Protein AF-A0A529ZCK8-F1 (afdb_monomer_lite)

Sequence (91 aa):
DLMGYWSFFENFIQIAVMLLAWALVLLAFFILAIQLFVTLIEFKLTTLAGFVLIPFGLFGKSAFMAERVLGNVISSGIKVLVLGVIIGIGS

Radius of gyration: 24.21 Å; chains: 1; bounding box: 49×16×71 Å

Foldseek 3Di:
DCDDPVSCVVCVVVVVVVVVVVVVVVVVVVVLVVVLVVLVVQLVVLVVVLVVCVVLCVDVVRVVVNVVSVVSNVVSVVVSVVSVVVVVVVD

Secondary structure (DSSP, 8-state):
---STTHHHHTHHHHHHHHHHHHHHHHHHHHHHHHHHHHHHHHHHHHHHHHHHHHHHSSTTTHHHHHHHHHHHHHHHHHHHHHHHHHHHT-

Structure (mmCIF, N/CA/C/O backbone):
data_AF-A0A529ZCK8-F1
#
_entry.id   AF-A0A529ZCK8-F1
#
loop_
_atom_site.group_PDB
_atom_site.id
_atom_site.type_symbol
_atom_site.label_atom_id
_atom_site.label_alt_id
_atom_site.label_comp_id
_atom_site.label_asym_id
_atom_site.label_entity_id
_atom_site.label_seq_id
_atom_site.pdbx_PDB_ins_code
_atom_site.Cartn_x
_atom_site.Cartn_y
_atom_site.Cartn_z
_atom_site.occupancy
_atom_site.B_iso_or_equiv
_atom_site.auth_seq_id
_atom_site.auth_comp_id
_atom_site.auth_asym_id
_atom_site.auth_atom_id
_atom_site.pdbx_PDB_model_num
ATOM 1 N N . ASP A 1 1 ? 18.481 9.482 -33.089 1.00 49.31 1 ASP A N 1
ATOM 2 C CA . ASP A 1 1 ? 19.668 8.600 -33.093 1.00 49.31 1 ASP A CA 1
ATOM 3 C C . ASP A 1 1 ? 19.451 7.154 -32.640 1.00 49.31 1 ASP A C 1
ATOM 5 O O . ASP A 1 1 ? 20.428 6.480 -32.361 1.00 49.31 1 ASP A O 1
ATOM 9 N N . LEU A 1 2 ? 18.217 6.623 -32.624 1.00 52.22 2 LEU A N 1
ATOM 10 C CA . LEU A 1 2 ? 17.954 5.194 -32.339 1.00 52.22 2 LEU A CA 1
ATOM 11 C C . LEU A 1 2 ? 17.386 4.421 -33.546 1.00 52.22 2 LEU A C 1
ATOM 13 O O . LEU A 1 2 ? 17.015 3.257 -33.424 1.00 52.22 2 LEU A O 1
ATOM 17 N N . MET A 1 3 ? 17.270 5.063 -34.714 1.00 61.50 3 MET A N 1
ATOM 18 C CA . MET A 1 3 ? 16.669 4.457 -35.903 1.00 61.50 3 MET A CA 1
ATOM 19 C C . MET A 1 3 ? 17.639 4.508 -37.079 1.00 61.50 3 MET A C 1
ATOM 21 O O . MET A 1 3 ? 17.853 5.545 -37.697 1.00 61.50 3 MET A O 1
ATOM 25 N N . GLY A 1 4 ? 18.221 3.345 -37.356 1.00 57.62 4 GLY A N 1
ATOM 26 C CA . GLY A 1 4 ? 19.075 3.036 -38.494 1.00 57.62 4 GLY A CA 1
ATOM 27 C C . GLY A 1 4 ? 19.463 1.560 -38.419 1.00 57.62 4 GLY A C 1
ATOM 28 O O . GLY A 1 4 ? 19.691 1.052 -37.322 1.00 57.62 4 GLY A O 1
ATOM 29 N N . TYR A 1 5 ? 19.540 0.866 -39.561 1.00 55.31 5 TYR A N 1
ATOM 30 C CA . TYR A 1 5 ? 19.837 -0.578 -39.626 1.00 55.31 5 TYR A CA 1
ATOM 31 C C . TYR A 1 5 ? 21.105 -0.978 -38.852 1.00 55.31 5 TYR A C 1
ATOM 33 O O . TYR A 1 5 ? 21.188 -2.099 -38.360 1.00 55.31 5 TYR A O 1
ATOM 41 N N . TRP A 1 6 ? 22.061 -0.053 -38.699 1.00 58.50 6 TRP A N 1
ATOM 42 C CA . TRP A 1 6 ? 23.298 -0.282 -37.952 1.00 58.50 6 TRP A CA 1
ATOM 43 C C . TRP A 1 6 ? 23.241 0.111 -36.470 1.00 58.50 6 TRP A C 1
ATOM 45 O O . TRP A 1 6 ? 23.749 -0.609 -35.616 1.00 58.50 6 TRP A O 1
ATOM 55 N N . SER A 1 7 ? 22.483 1.158 -36.141 1.00 61.03 7 SER A N 1
ATOM 56 C CA . SER A 1 7 ? 22.232 1.599 -34.761 1.00 61.03 7 SER A CA 1
ATOM 57 C C . SER A 1 7 ? 21.359 0.611 -33.961 1.00 61.03 7 SER A C 1
ATOM 59 O O . SER A 1 7 ? 21.451 0.556 -32.734 1.00 61.03 7 SER A O 1
ATOM 61 N N . PHE A 1 8 ? 20.556 -0.221 -34.644 1.00 58.12 8 PHE A N 1
ATOM 62 C CA . PHE A 1 8 ? 19.744 -1.278 -34.021 1.00 58.12 8 PHE A CA 1
ATOM 63 C C . PHE A 1 8 ? 20.594 -2.394 -33.388 1.00 58.12 8 PHE A C 1
ATOM 65 O O . PHE A 1 8 ? 20.242 -2.905 -32.327 1.00 58.12 8 PHE A O 1
ATOM 72 N N . PHE A 1 9 ? 21.725 -2.752 -34.007 1.00 63.22 9 PHE A N 1
ATOM 73 C CA . PHE A 1 9 ? 22.664 -3.728 -33.442 1.00 63.22 9 PHE A CA 1
ATOM 74 C C . PHE A 1 9 ? 23.538 -3.115 -32.343 1.00 63.22 9 PHE A C 1
ATOM 76 O O . PHE A 1 9 ? 23.846 -3.787 -31.363 1.00 63.22 9 PHE A O 1
ATOM 83 N N . GLU A 1 10 ? 23.879 -1.832 -32.459 1.00 68.69 10 GLU A N 1
ATOM 84 C CA . GLU A 1 10 ? 24.691 -1.110 -31.473 1.00 68.69 10 GLU A CA 1
ATOM 85 C C . GLU A 1 10 ? 23.934 -0.874 -30.151 1.00 68.69 10 GLU A C 1
ATOM 87 O O . GLU A 1 10 ? 24.497 -1.011 -29.067 1.00 68.69 10 GLU A O 1
ATOM 92 N N . ASN A 1 11 ? 22.622 -0.614 -30.230 1.00 68.62 11 ASN A N 1
ATOM 93 C CA . ASN A 1 11 ? 21.753 -0.338 -29.080 1.00 68.62 11 ASN A CA 1
ATOM 94 C C . ASN A 1 11 ? 20.809 -1.501 -28.728 1.00 68.62 11 ASN A C 1
ATOM 96 O O . ASN A 1 11 ? 19.817 -1.305 -28.020 1.00 68.62 11 ASN A O 1
ATOM 100 N N . PHE A 1 12 ? 21.106 -2.723 -29.186 1.00 70.56 12 PHE A N 1
ATOM 101 C CA . PHE A 1 12 ? 20.268 -3.905 -28.939 1.00 70.56 12 PHE A CA 1
ATOM 102 C C . PHE A 1 12 ? 19.980 -4.115 -27.440 1.00 70.56 12 PHE A C 1
ATOM 104 O O . PHE A 1 12 ? 18.842 -4.382 -27.047 1.00 70.56 12 PHE A O 1
ATOM 111 N N . ILE A 1 13 ? 20.990 -3.898 -26.586 1.00 76.00 13 ILE A N 1
ATOM 112 C CA . ILE A 1 13 ? 20.850 -3.933 -25.122 1.00 76.00 13 ILE A CA 1
ATOM 113 C C . ILE A 1 13 ? 19.844 -2.881 -24.621 1.00 76.00 13 ILE A C 1
ATOM 115 O O . ILE A 1 13 ? 19.041 -3.177 -23.742 1.00 76.00 13 ILE A O 1
ATOM 119 N N . GLN A 1 14 ? 19.843 -1.667 -25.177 1.00 77.12 14 GLN A N 1
ATOM 120 C CA . GLN A 1 14 ? 18.976 -0.576 -24.722 1.00 77.12 14 GLN A CA 1
ATOM 121 C C . GLN A 1 14 ? 17.509 -0.835 -25.073 1.00 77.12 14 GLN A C 1
ATOM 123 O O . GLN A 1 14 ? 16.628 -0.607 -24.244 1.00 77.12 14 GLN A O 1
ATOM 128 N N . ILE A 1 15 ? 17.241 -1.359 -26.271 1.00 79.50 15 ILE A N 1
ATOM 129 C CA . ILE A 1 15 ? 15.886 -1.740 -26.694 1.00 79.50 15 ILE A CA 1
ATOM 130 C C . ILE A 1 15 ? 15.360 -2.875 -25.803 1.00 79.50 15 ILE A C 1
ATOM 132 O O . ILE A 1 15 ? 14.222 -2.812 -25.333 1.00 79.50 15 ILE A O 1
ATOM 136 N N . ALA A 1 16 ? 16.202 -3.869 -25.501 1.00 81.25 16 ALA A N 1
ATOM 137 C CA . ALA A 1 16 ? 15.853 -4.956 -24.589 1.00 81.25 16 ALA A CA 1
ATOM 138 C C . ALA A 1 16 ? 15.563 -4.452 -23.162 1.00 81.25 16 ALA A C 1
ATOM 140 O O . ALA A 1 16 ? 14.561 -4.849 -22.570 1.00 81.25 16 ALA A O 1
ATOM 141 N N . VAL A 1 17 ? 16.382 -3.540 -22.624 1.00 85.06 17 VAL A N 1
ATOM 142 C CA . VAL A 1 17 ? 16.173 -2.934 -21.295 1.00 85.06 17 VAL A CA 1
ATOM 143 C C . VAL A 1 17 ? 14.904 -2.081 -21.255 1.00 85.06 17 VAL A C 1
ATOM 145 O O . VAL A 1 17 ? 14.174 -2.144 -20.270 1.00 85.06 17 VAL A O 1
ATOM 148 N N . MET A 1 18 ? 14.586 -1.330 -22.313 1.00 84.00 18 MET A N 1
ATOM 149 C CA . MET A 1 18 ? 13.345 -0.545 -22.386 1.00 84.00 18 MET A CA 1
ATOM 150 C C . MET A 1 18 ? 12.096 -1.438 -22.425 1.00 84.00 18 MET A C 1
ATOM 152 O O . MET A 1 18 ? 11.110 -1.137 -21.751 1.00 84.00 18 MET A O 1
ATOM 156 N N . LEU A 1 19 ? 12.145 -2.565 -23.146 1.00 84.31 19 LEU A N 1
ATOM 157 C CA . LEU A 1 19 ? 11.068 -3.564 -23.145 1.00 84.31 19 LEU A CA 1
ATOM 158 C C . LEU A 1 19 ? 10.903 -4.238 -21.775 1.00 84.31 19 LEU A C 1
ATOM 160 O O . LEU A 1 19 ? 9.778 -4.429 -21.312 1.00 84.31 19 LEU A O 1
ATOM 164 N N . LEU A 1 20 ? 12.011 -4.560 -21.102 1.00 84.69 20 LEU A N 1
ATOM 165 C CA . LEU A 1 20 ? 11.989 -5.125 -19.750 1.00 84.69 20 LEU A CA 1
ATOM 166 C C . LEU A 1 20 ? 11.461 -4.121 -18.715 1.00 84.69 20 LEU A C 1
ATOM 168 O O . LEU A 1 20 ? 10.644 -4.487 -17.873 1.00 84.69 20 LEU A O 1
ATOM 172 N N . ALA A 1 21 ? 11.879 -2.855 -18.803 1.00 86.75 21 ALA A N 1
ATOM 173 C CA . ALA A 1 21 ? 11.393 -1.776 -17.947 1.00 86.75 21 ALA A CA 1
ATOM 174 C C . ALA A 1 21 ? 9.880 -1.576 -18.106 1.00 86.75 21 ALA A C 1
ATOM 176 O O . ALA A 1 21 ? 9.169 -1.465 -17.109 1.00 86.75 21 ALA A O 1
ATOM 177 N N . TRP A 1 22 ? 9.373 -1.611 -19.342 1.00 89.56 22 TRP A N 1
ATOM 178 C CA . TRP A 1 22 ? 7.936 -1.553 -19.613 1.00 89.56 22 TRP A CA 1
ATOM 179 C C . TRP A 1 22 ? 7.174 -2.708 -18.946 1.00 89.56 22 TRP A C 1
ATOM 181 O O . TRP A 1 22 ? 6.196 -2.469 -18.236 1.00 89.56 22 TRP A O 1
ATOM 191 N N . ALA A 1 23 ? 7.645 -3.948 -19.109 1.00 89.06 23 ALA A N 1
ATOM 192 C CA . ALA A 1 23 ? 6.997 -5.119 -18.519 1.00 89.06 23 ALA A CA 1
ATOM 193 C C . ALA A 1 23 ? 7.016 -5.090 -16.978 1.00 89.06 23 ALA A C 1
ATOM 195 O O . ALA A 1 23 ? 6.018 -5.424 -16.336 1.00 89.06 23 ALA A O 1
ATOM 196 N N . LEU A 1 24 ? 8.131 -4.655 -16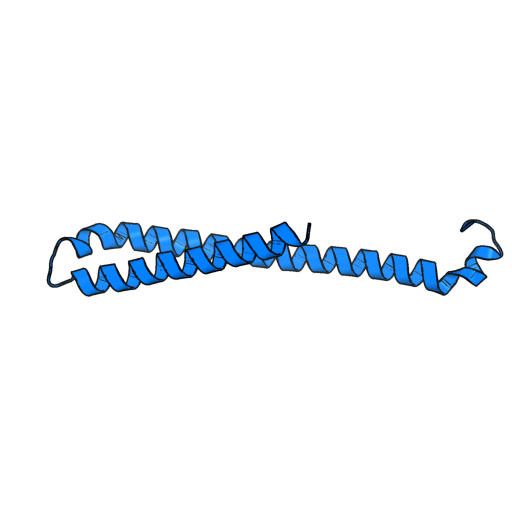.381 1.00 90.38 24 LEU A N 1
ATOM 197 C CA . LEU A 1 24 ? 8.292 -4.562 -14.928 1.00 90.38 24 LEU A CA 1
ATOM 198 C C . LEU A 1 24 ? 7.376 -3.498 -14.316 1.00 90.38 24 LEU A C 1
ATOM 200 O O . LEU A 1 24 ? 6.748 -3.757 -13.290 1.00 90.38 24 LEU A O 1
ATOM 204 N N . VAL A 1 25 ? 7.247 -2.331 -14.955 1.00 90.31 25 VAL A N 1
ATOM 205 C CA . VAL A 1 25 ? 6.323 -1.277 -14.507 1.00 90.31 25 VAL A CA 1
ATOM 206 C C . VAL A 1 25 ? 4.876 -1.773 -14.550 1.00 90.31 25 VAL A C 1
ATOM 208 O O . VAL A 1 25 ? 4.137 -1.583 -13.586 1.00 90.31 25 VAL A O 1
ATOM 211 N N . LEU A 1 26 ? 4.481 -2.477 -15.615 1.00 89.62 26 LEU A N 1
ATOM 212 C CA . LEU A 1 26 ? 3.135 -3.046 -15.750 1.00 89.62 26 LEU A CA 1
ATOM 213 C C . LEU A 1 26 ? 2.819 -4.042 -14.617 1.00 89.62 26 LEU A C 1
ATOM 215 O O . LEU A 1 26 ? 1.748 -3.981 -14.011 1.00 89.62 26 LEU A O 1
ATOM 219 N N . LEU A 1 27 ? 3.781 -4.905 -14.275 1.00 91.62 27 LEU A N 1
ATOM 220 C CA . LEU A 1 27 ? 3.681 -5.823 -13.136 1.00 91.62 27 LEU A CA 1
ATOM 221 C C . LEU A 1 27 ? 3.596 -5.092 -11.787 1.00 91.62 27 LEU A C 1
ATOM 223 O O . LEU A 1 27 ? 2.779 -5.464 -10.943 1.00 91.62 27 LEU A O 1
ATOM 227 N N . ALA A 1 28 ? 4.398 -4.044 -11.583 1.00 87.75 28 ALA A N 1
ATOM 228 C CA . ALA A 1 28 ? 4.394 -3.262 -10.347 1.00 87.75 28 ALA A CA 1
ATOM 229 C C . ALA A 1 28 ? 3.032 -2.589 -10.096 1.00 87.75 28 ALA A C 1
ATOM 231 O O . ALA A 1 28 ? 2.488 -2.684 -8.993 1.00 87.75 28 ALA A O 1
ATOM 232 N N . PHE A 1 29 ? 2.432 -1.988 -11.129 1.00 85.94 29 PHE A N 1
ATOM 233 C CA . PHE A 1 29 ? 1.092 -1.399 -11.034 1.00 85.94 29 PHE A CA 1
ATOM 234 C C . PHE A 1 29 ? 0.008 -2.441 -10.735 1.00 85.94 29 PHE A C 1
ATOM 236 O O . PHE A 1 29 ? -0.915 -2.164 -9.968 1.00 85.94 29 PHE A O 1
ATOM 243 N N . PHE A 1 30 ? 0.129 -3.650 -11.286 1.00 88.94 30 PHE A N 1
ATOM 244 C CA . PHE A 1 30 ? -0.827 -4.727 -11.033 1.00 88.94 30 PHE A CA 1
ATOM 245 C C . PHE A 1 30 ? -0.824 -5.177 -9.562 1.00 88.94 30 PHE A C 1
ATOM 247 O O . PHE A 1 30 ? -1.884 -5.323 -8.950 1.00 88.94 30 PHE A O 1
ATOM 254 N N . ILE A 1 31 ? 0.362 -5.334 -8.964 1.00 88.75 31 ILE A N 1
ATOM 255 C CA . ILE A 1 31 ? 0.512 -5.716 -7.550 1.00 88.75 31 ILE A CA 1
ATOM 256 C C . ILE A 1 31 ? -0.039 -4.617 -6.628 1.00 88.75 31 ILE A C 1
ATOM 258 O O . ILE A 1 31 ? -0.776 -4.916 -5.686 1.00 88.75 31 ILE A O 1
ATOM 262 N N . LEU A 1 32 ? 0.257 -3.346 -6.923 1.00 87.44 32 LEU A N 1
ATOM 263 C CA . LEU A 1 32 ? -0.266 -2.208 -6.158 1.00 87.44 32 LEU A CA 1
ATOM 264 C C . LEU A 1 32 ? -1.797 -2.124 -6.207 1.00 87.44 32 LEU A C 1
ATOM 266 O O . LEU A 1 32 ? -2.425 -1.860 -5.180 1.00 87.44 32 LEU A O 1
ATOM 270 N N . ALA A 1 33 ? -2.406 -2.392 -7.365 1.00 84.69 33 ALA A N 1
ATOM 271 C CA . ALA A 1 33 ? -3.860 -2.401 -7.506 1.00 84.69 33 ALA A CA 1
ATOM 272 C C . ALA A 1 33 ? -4.513 -3.467 -6.611 1.00 84.69 33 ALA A C 1
ATOM 274 O O . ALA A 1 33 ? -5.466 -3.166 -5.889 1.00 84.69 33 ALA A O 1
ATOM 275 N N . ILE A 1 34 ? -3.973 -4.691 -6.596 1.00 90.00 34 ILE A N 1
ATOM 276 C CA . ILE A 1 34 ? -4.469 -5.767 -5.722 1.00 90.00 34 ILE A CA 1
ATOM 277 C C . ILE A 1 34 ? -4.315 -5.379 -4.249 1.00 90.00 34 ILE A C 1
ATOM 279 O O . ILE A 1 34 ? -5.253 -5.538 -3.467 1.00 90.00 34 ILE A O 1
ATOM 283 N N . GLN A 1 35 ? -3.161 -4.828 -3.870 1.00 87.62 35 GLN A N 1
ATOM 284 C CA . GLN A 1 35 ? -2.908 -4.404 -2.496 1.00 87.62 35 GLN A CA 1
ATOM 285 C C . GLN A 1 35 ? -3.905 -3.334 -2.029 1.00 87.62 35 GLN A C 1
ATOM 287 O O . GLN A 1 35 ? -4.437 -3.442 -0.924 1.00 87.62 35 GLN A O 1
ATOM 292 N N . LEU A 1 36 ? -4.208 -2.339 -2.867 1.00 83.19 36 LEU A N 1
ATOM 293 C CA . LEU A 1 36 ? -5.220 -1.324 -2.560 1.00 83.19 36 LEU A CA 1
ATOM 294 C C . LEU A 1 36 ? -6.632 -1.914 -2.439 1.00 83.19 36 LEU A C 1
ATOM 296 O O . LEU A 1 36 ? -7.395 -1.506 -1.568 1.00 83.19 36 LEU A O 1
ATOM 300 N N . PHE A 1 37 ? -6.990 -2.902 -3.261 1.00 86.88 37 PHE A N 1
ATOM 301 C CA . PHE A 1 37 ? -8.285 -3.577 -3.129 1.00 86.88 37 PHE A CA 1
ATOM 302 C C . PHE A 1 37 ? -8.428 -4.302 -1.788 1.00 86.88 37 PHE A C 1
ATOM 304 O O . PHE A 1 37 ? -9.454 -4.164 -1.119 1.00 86.88 37 PHE A O 1
ATOM 311 N N . VAL A 1 38 ? -7.400 -5.046 -1.374 1.00 85.62 38 VAL A N 1
ATOM 312 C CA . VAL A 1 38 ? -7.421 -5.789 -0.104 1.00 85.62 38 VAL A CA 1
ATOM 313 C C . VAL A 1 38 ? -7.534 -4.835 1.088 1.00 85.62 38 VAL A C 1
ATOM 315 O O . VAL A 1 38 ? -8.329 -5.079 1.996 1.00 85.62 38 VAL A O 1
ATOM 318 N N . THR A 1 39 ? -6.812 -3.713 1.070 1.00 83.12 39 THR A N 1
ATOM 319 C CA . THR A 1 39 ? -6.824 -2.744 2.178 1.00 83.12 39 THR A CA 1
ATOM 320 C C . THR A 1 39 ? -8.152 -1.994 2.284 1.00 83.12 39 THR A C 1
ATOM 322 O O . THR A 1 39 ? -8.632 -1.753 3.394 1.00 83.12 39 THR A O 1
ATOM 325 N N . LEU A 1 40 ? -8.802 -1.686 1.155 1.00 82.06 40 LEU A N 1
ATOM 326 C CA . LEU A 1 40 ? -10.146 -1.103 1.154 1.00 82.06 40 LEU A CA 1
ATOM 327 C C . LEU A 1 40 ? -11.207 -2.078 1.676 1.00 82.06 40 LEU A C 1
ATOM 329 O O . LEU A 1 40 ? -12.112 -1.649 2.396 1.00 82.06 40 LEU A O 1
ATOM 333 N N . ILE A 1 41 ? -11.106 -3.372 1.356 1.00 84.94 41 ILE A N 1
ATOM 334 C CA . ILE A 1 41 ? -12.020 -4.391 1.897 1.00 84.94 41 ILE A CA 1
ATOM 335 C C . ILE A 1 41 ? -11.846 -4.517 3.414 1.00 84.94 41 ILE A C 1
ATOM 337 O O . ILE A 1 41 ? -12.847 -4.511 4.132 1.00 84.94 41 ILE A O 1
ATOM 341 N N . GLU A 1 42 ? -10.606 -4.565 3.914 1.00 83.25 42 GLU A N 1
ATOM 342 C CA . GLU A 1 42 ? -10.324 -4.613 5.356 1.00 83.25 42 GLU A CA 1
ATOM 343 C C . GLU A 1 42 ? -10.948 -3.400 6.070 1.00 83.25 42 GLU A C 1
ATOM 345 O O . GLU A 1 42 ? -11.676 -3.574 7.045 1.00 83.25 42 GLU A O 1
ATOM 350 N N . PHE A 1 43 ? -10.792 -2.190 5.522 1.00 79.00 43 PHE A N 1
ATOM 351 C CA . PHE A 1 43 ? -11.383 -0.969 6.082 1.00 79.00 43 PHE A CA 1
ATOM 352 C C . PHE A 1 43 ? -12.922 -0.957 6.053 1.00 79.00 43 PHE A C 1
ATOM 354 O O . PHE A 1 43 ? -13.575 -0.542 7.015 1.00 79.00 43 PHE A O 1
ATOM 361 N N . LYS A 1 44 ? -13.540 -1.430 4.965 1.00 78.56 44 LYS A N 1
ATOM 362 C CA . LYS A 1 44 ? -15.008 -1.541 4.871 1.00 78.56 44 LYS A CA 1
ATOM 363 C C . LYS A 1 44 ? -15.563 -2.517 5.911 1.00 78.56 44 LYS A C 1
ATOM 365 O O . LYS A 1 44 ? -16.608 -2.250 6.500 1.00 78.56 44 LYS A O 1
ATOM 370 N N . LEU A 1 45 ? -14.867 -3.625 6.158 1.00 80.88 45 LEU A N 1
ATOM 371 C CA . LEU A 1 45 ? -15.316 -4.650 7.098 1.00 80.88 45 LEU A CA 1
ATOM 372 C C . LEU A 1 45 ? -15.097 -4.232 8.562 1.00 80.88 45 LEU A C 1
ATOM 374 O O . LEU A 1 45 ? -15.978 -4.440 9.397 1.00 80.88 45 LEU A O 1
ATOM 378 N N . THR A 1 46 ? -13.965 -3.592 8.878 1.00 77.19 46 THR A N 1
ATOM 379 C CA . THR A 1 46 ? -13.689 -3.089 10.235 1.00 77.19 46 THR A CA 1
ATOM 380 C C . THR A 1 46 ? -14.617 -1.939 10.620 1.00 77.19 46 THR A C 1
ATOM 382 O O . THR A 1 46 ? -15.131 -1.924 11.737 1.00 77.19 46 THR A O 1
ATOM 385 N N . THR A 1 47 ? -14.917 -1.018 9.700 1.00 74.75 47 THR A N 1
ATOM 386 C CA . THR A 1 47 ? -15.886 0.067 9.953 1.00 74.75 47 THR A CA 1
ATOM 387 C C . THR A 1 47 ? -17.309 -0.457 10.160 1.00 74.75 47 THR A C 1
ATOM 389 O O . THR A 1 47 ? -18.013 0.032 11.046 1.00 74.75 47 THR A O 1
ATOM 392 N N . LEU A 1 48 ? -17.714 -1.501 9.426 1.00 77.50 48 LEU A N 1
ATOM 393 C CA . LEU A 1 48 ? -19.001 -2.169 9.631 1.00 77.50 48 LEU A CA 1
ATOM 394 C C . LEU A 1 48 ? -19.089 -2.831 11.017 1.00 77.50 48 LEU A C 1
ATOM 396 O O . LEU A 1 48 ? -20.091 -2.665 11.713 1.00 77.50 48 LEU A O 1
ATOM 400 N N . ALA A 1 49 ? -18.031 -3.522 11.454 1.00 75.06 49 ALA A N 1
ATOM 401 C CA . ALA A 1 49 ? -17.960 -4.092 12.801 1.00 75.06 49 ALA A CA 1
ATOM 402 C C . ALA A 1 49 ? -18.006 -3.006 13.892 1.00 75.06 49 ALA A C 1
ATOM 404 O O . ALA A 1 49 ? -18.665 -3.186 14.916 1.00 75.06 49 ALA A O 1
ATOM 405 N N . GLY A 1 50 ? -17.372 -1.855 13.641 1.00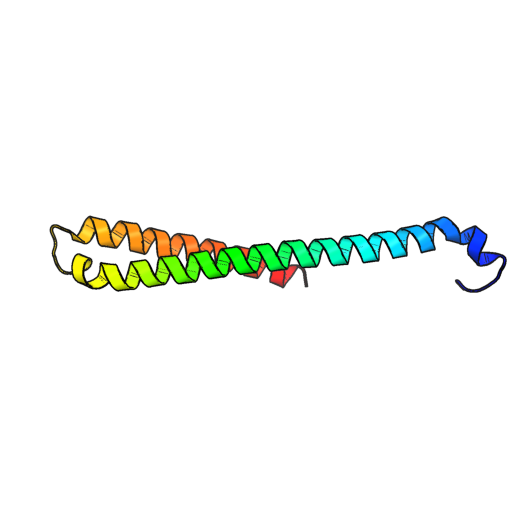 73.94 50 GLY A N 1
ATOM 406 C CA . GLY A 1 50 ? -17.465 -0.674 14.496 1.00 73.94 50 GLY A CA 1
ATOM 407 C C . GLY A 1 50 ? -18.910 -0.221 14.701 1.00 73.94 50 GLY A C 1
ATOM 408 O O . GLY A 1 50 ? -19.320 -0.036 15.841 1.00 73.94 50 GLY A O 1
ATOM 409 N N . PHE A 1 51 ? -19.705 -0.131 13.628 1.00 76.00 51 PHE A N 1
ATOM 410 C CA . PHE A 1 51 ? -21.110 0.290 13.695 1.00 76.00 51 PHE A CA 1
ATOM 411 C C . PHE A 1 51 ? -21.992 -0.673 14.508 1.00 76.00 51 PHE A C 1
ATOM 413 O O . PHE A 1 51 ? -22.829 -0.237 15.296 1.00 76.00 51 PHE A O 1
ATOM 420 N N . VAL A 1 52 ? -21.762 -1.983 14.374 1.00 74.06 52 VAL A N 1
ATOM 421 C CA . VAL A 1 52 ? -22.485 -3.022 15.132 1.00 74.06 52 VAL A CA 1
ATOM 422 C C . VAL A 1 52 ? -22.161 -2.976 16.631 1.00 74.06 52 VAL A C 1
ATOM 424 O O . VAL A 1 52 ? -22.998 -3.346 17.454 1.00 74.06 52 VAL A O 1
ATOM 427 N N . LEU A 1 53 ? -20.970 -2.504 17.010 1.00 70.69 53 LEU A N 1
ATOM 428 C CA . LEU A 1 53 ? -20.502 -2.506 18.400 1.00 70.69 53 LEU A CA 1
ATOM 429 C C . LEU A 1 53 ? -20.759 -1.202 19.169 1.00 70.69 53 LEU A C 1
ATOM 431 O O . LEU A 1 53 ? -20.632 -1.202 20.394 1.00 70.69 53 LEU A O 1
ATOM 435 N N . ILE A 1 54 ? -21.214 -0.134 18.502 1.00 73.56 54 ILE A N 1
ATOM 436 C CA . ILE A 1 54 ? -21.686 1.118 19.131 1.00 73.56 54 ILE A CA 1
ATOM 437 C C . ILE A 1 54 ? -22.681 0.871 20.287 1.00 73.56 54 ILE A C 1
ATOM 439 O O . ILE A 1 54 ? -22.445 1.395 21.380 1.00 73.56 54 ILE A O 1
ATOM 443 N N . PRO A 1 55 ? -23.756 0.065 20.131 1.00 67.31 55 PRO A N 1
ATOM 444 C CA . PRO A 1 55 ? -24.707 -0.175 21.222 1.00 67.31 55 PRO A CA 1
ATOM 445 C C . PRO A 1 55 ? -24.086 -0.901 22.426 1.00 67.31 55 PRO A C 1
ATOM 447 O O . PRO A 1 55 ? -24.536 -0.714 23.554 1.00 67.31 55 PRO A O 1
ATOM 450 N N . PHE A 1 56 ? -23.023 -1.684 22.220 1.00 64.69 56 PHE A N 1
ATOM 451 C CA . PHE A 1 56 ? -22.339 -2.421 23.287 1.00 64.69 56 PHE A CA 1
ATOM 452 C C . PHE A 1 56 ? -21.338 -1.565 24.079 1.00 64.69 56 PHE A C 1
ATOM 454 O O . PHE A 1 56 ? -20.930 -1.980 25.167 1.00 64.69 56 PHE A O 1
ATOM 461 N N . GLY A 1 57 ? -20.991 -0.371 23.580 1.00 63.72 57 GLY A N 1
ATOM 462 C CA . GLY A 1 57 ? -20.184 0.635 24.281 1.00 63.72 57 GLY A CA 1
ATOM 463 C C . GLY A 1 57 ? -20.944 1.413 25.364 1.00 63.72 57 GLY A C 1
ATOM 464 O O . GLY A 1 57 ? -20.338 1.857 26.334 1.00 63.72 57 GLY A O 1
ATOM 465 N N . LEU A 1 58 ? -22.273 1.533 25.245 1.00 64.75 58 LEU A N 1
ATOM 466 C CA . LEU A 1 58 ? -23.129 2.263 26.197 1.00 64.75 58 LEU A CA 1
ATOM 467 C C . LEU A 1 58 ? -23.406 1.490 27.501 1.00 64.75 58 LEU A C 1
ATOM 469 O O . LEU A 1 58 ? -23.812 2.083 28.498 1.00 64.75 58 LEU A O 1
ATOM 473 N N . PHE A 1 59 ? -23.157 0.178 27.527 1.00 64.44 59 PHE A N 1
ATOM 474 C CA . PHE A 1 59 ? -23.318 -0.658 28.716 1.00 64.44 59 PHE A CA 1
ATOM 475 C C . PHE A 1 59 ? -21.948 -0.965 29.334 1.00 64.44 59 PHE A C 1
ATOM 477 O O . PHE A 1 59 ? -21.176 -1.772 28.818 1.00 64.44 59 PHE A O 1
ATOM 484 N N . GLY A 1 60 ? -21.650 -0.347 30.482 1.00 61.09 60 GLY A N 1
ATOM 485 C CA . GLY A 1 60 ? -20.331 -0.369 31.137 1.00 61.09 60 GLY A CA 1
ATOM 486 C C . GLY A 1 60 ? -19.744 -1.742 31.517 1.00 61.09 60 GLY A C 1
ATOM 487 O O . GLY A 1 60 ? -18.594 -1.799 31.934 1.00 61.09 60 GLY A O 1
ATOM 488 N N . LYS A 1 61 ? -20.479 -2.855 31.356 1.00 61.25 61 LYS A N 1
ATOM 489 C CA . LYS A 1 61 ? -19.955 -4.232 31.507 1.00 61.25 61 LYS A CA 1
ATOM 490 C C . LYS A 1 61 ? -19.544 -4.907 30.184 1.00 61.25 61 LYS A C 1
ATOM 492 O O . LYS A 1 61 ? -18.761 -5.848 30.230 1.00 61.25 61 LYS A O 1
ATOM 497 N N . SER A 1 62 ? -20.022 -4.438 29.024 1.00 59.03 62 SER A N 1
ATOM 498 C CA . SER A 1 62 ? -19.639 -4.924 27.679 1.00 59.03 62 SER A CA 1
ATOM 499 C C . SER A 1 62 ? -18.811 -3.916 26.874 1.00 59.03 62 SER A C 1
ATOM 501 O O . SER A 1 62 ? -18.331 -4.248 25.791 1.00 59.03 62 SER A O 1
ATOM 503 N N . ALA A 1 63 ? -18.593 -2.711 27.408 1.00 58.53 63 ALA A N 1
ATOM 504 C CA . ALA A 1 63 ? -17.850 -1.640 26.745 1.00 58.53 63 ALA A CA 1
ATOM 505 C C . ALA A 1 63 ? -16.419 -2.040 26.329 1.00 58.53 63 ALA A C 1
ATOM 507 O O . ALA A 1 63 ? -15.930 -1.592 25.295 1.00 58.53 63 ALA A O 1
ATOM 508 N N . PHE A 1 64 ? -15.791 -2.975 27.053 1.00 60.09 64 PHE A N 1
ATOM 509 C CA . PHE A 1 64 ? -14.448 -3.484 26.743 1.00 60.09 64 PHE A CA 1
ATOM 510 C C . PHE A 1 64 ? -14.371 -4.250 25.404 1.00 60.09 64 PHE A C 1
ATOM 512 O O . PHE A 1 64 ? -13.332 -4.272 24.744 1.00 60.09 64 PHE A O 1
ATOM 519 N N . MET A 1 65 ? -15.480 -4.862 24.968 1.00 60.91 65 MET A N 1
ATOM 520 C CA . MET A 1 65 ? -15.581 -5.493 23.643 1.00 60.91 65 MET A CA 1
ATOM 521 C C . MET A 1 65 ? -15.695 -4.451 22.524 1.00 60.91 65 MET A C 1
ATOM 523 O O . MET A 1 65 ? -15.115 -4.642 21.458 1.00 60.91 65 MET A O 1
ATOM 527 N N . ALA A 1 66 ? -16.397 -3.338 22.761 1.00 61.09 66 ALA A N 1
ATOM 528 C CA . ALA A 1 66 ? -16.518 -2.254 21.787 1.00 61.09 66 ALA A CA 1
ATOM 529 C C . ALA A 1 66 ? -15.191 -1.492 21.615 1.00 61.09 66 ALA A C 1
ATOM 531 O O . ALA A 1 66 ? -14.795 -1.178 20.494 1.00 61.09 66 ALA A O 1
ATOM 532 N N . GLU A 1 67 ? -14.456 -1.273 22.707 1.00 69.44 67 GLU A N 1
ATOM 533 C CA . GLU A 1 67 ? -13.170 -0.566 22.705 1.00 69.44 67 GLU A CA 1
ATOM 534 C C . GLU A 1 67 ? -12.087 -1.304 21.899 1.00 69.44 67 GLU A C 1
ATOM 536 O O . GLU A 1 67 ? -11.384 -0.695 21.090 1.00 69.44 67 GLU A O 1
ATOM 541 N N . ARG A 1 68 ? -12.004 -2.638 22.024 1.00 69.94 68 ARG A N 1
ATOM 542 C CA . ARG A 1 68 ? -11.064 -3.457 21.234 1.00 69.94 68 ARG A CA 1
ATOM 543 C C . ARG A 1 68 ? -11.326 -3.386 19.732 1.00 69.94 68 ARG A C 1
ATOM 545 O O . ARG A 1 68 ? -10.379 -3.365 18.948 1.00 69.94 68 ARG A O 1
ATOM 552 N N . VAL A 1 69 ? -12.591 -3.340 19.319 1.00 60.16 69 VAL A N 1
ATOM 553 C CA . VAL A 1 69 ? -12.928 -3.289 17.891 1.00 60.16 69 VAL A CA 1
ATOM 554 C C . VAL A 1 69 ? -12.775 -1.879 17.330 1.00 60.16 69 VAL A C 1
ATOM 556 O O . VAL A 1 69 ? -12.279 -1.749 16.215 1.00 60.16 69 VAL A O 1
ATOM 559 N N . LEU A 1 70 ? -13.051 -0.831 18.117 1.00 66.94 70 LEU A N 1
ATOM 560 C CA . LEU A 1 70 ? -12.697 0.553 17.768 1.00 66.94 70 LEU A CA 1
ATOM 561 C C . LEU A 1 70 ? -11.181 0.725 17.581 1.00 66.94 70 LEU A C 1
ATOM 563 O O . LEU A 1 70 ? -10.751 1.338 16.603 1.00 66.94 70 LEU A O 1
ATOM 567 N N . GLY A 1 71 ? -10.366 0.113 18.446 1.00 71.00 71 GLY A N 1
ATOM 568 C CA . GLY A 1 71 ? -8.910 0.067 18.280 1.00 71.00 71 GLY A CA 1
ATOM 569 C C . GLY A 1 71 ? -8.478 -0.615 16.975 1.00 71.00 71 GLY A C 1
ATOM 570 O O . GLY A 1 71 ? -7.601 -0.108 16.271 1.00 71.00 71 GLY A O 1
ATOM 571 N N . ASN A 1 72 ? -9.144 -1.710 16.591 1.00 75.81 72 ASN A N 1
ATOM 572 C CA . ASN A 1 72 ? -8.900 -2.383 15.311 1.00 75.81 72 ASN A CA 1
ATOM 573 C C . ASN A 1 72 ? -9.321 -1.534 14.099 1.00 75.81 72 ASN A C 1
ATOM 575 O O . ASN A 1 72 ? -8.617 -1.541 13.088 1.00 75.81 72 ASN A O 1
ATOM 579 N N . VAL A 1 73 ? -10.415 -0.766 14.192 1.00 73.12 73 VAL A N 1
ATOM 580 C CA . VAL A 1 73 ? -10.819 0.173 13.128 1.00 73.12 73 VAL A CA 1
ATOM 581 C C . VAL A 1 73 ? -9.736 1.228 12.914 1.00 73.12 73 VAL A C 1
ATOM 583 O O . VAL A 1 73 ? -9.281 1.404 11.782 1.00 73.12 73 VAL A O 1
ATOM 586 N N . ILE A 1 74 ? -9.264 1.868 13.989 1.00 75.00 74 ILE A N 1
ATOM 587 C CA . ILE A 1 74 ? -8.234 2.916 13.920 1.00 75.00 74 ILE A CA 1
ATOM 588 C C . ILE A 1 74 ? -6.905 2.346 13.401 1.00 75.00 74 ILE A C 1
ATOM 590 O O . ILE A 1 74 ? -6.292 2.935 12.511 1.00 75.00 74 ILE A O 1
ATOM 594 N N . SER A 1 75 ? -6.484 1.172 13.882 1.00 77.62 75 SER A N 1
ATOM 595 C CA . SER A 1 75 ? -5.258 0.508 13.414 1.00 77.62 75 SER A CA 1
ATOM 596 C C . SER A 1 75 ? -5.326 0.135 11.926 1.00 77.62 75 SER A C 1
ATOM 598 O O . SER A 1 75 ? -4.371 0.386 11.186 1.00 77.62 75 SER A O 1
ATOM 600 N N . SER A 1 76 ? -6.471 -0.384 11.456 1.00 74.25 76 SER A N 1
ATOM 601 C CA . SER A 1 76 ? -6.676 -0.657 10.026 1.00 74.25 76 SER A CA 1
ATOM 602 C C . SER A 1 76 ? -6.648 0.633 9.198 1.00 74.25 76 SER A C 1
ATOM 604 O O . SER A 1 76 ? -5.985 0.675 8.165 1.00 74.25 76 SER A O 1
ATOM 606 N N . GLY A 1 77 ? -7.257 1.718 9.696 1.00 76.12 77 GLY A N 1
ATOM 607 C CA . GLY A 1 77 ? -7.266 3.027 9.039 1.00 76.12 77 GLY A CA 1
ATOM 608 C C . GLY A 1 77 ? -5.869 3.631 8.871 1.00 76.12 77 GLY A C 1
ATOM 609 O O . GLY A 1 77 ? -5.541 4.116 7.790 1.00 76.12 77 GLY A O 1
ATOM 610 N N . ILE A 1 78 ? -5.009 3.536 9.891 1.00 81.69 78 ILE A N 1
ATOM 611 C CA . ILE A 1 78 ? -3.611 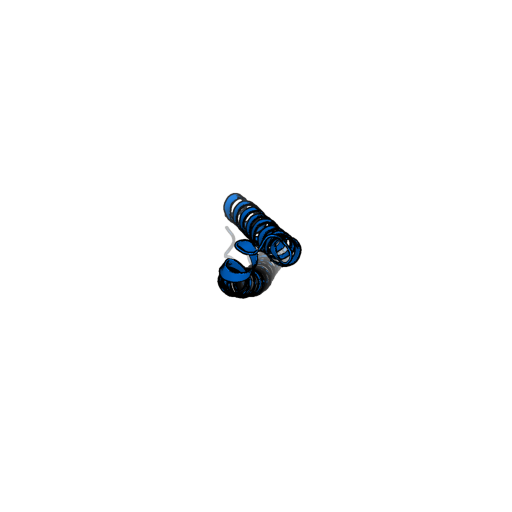3.998 9.810 1.00 81.69 78 ILE A CA 1
ATOM 612 C C . ILE A 1 78 ? -2.830 3.186 8.771 1.00 81.69 78 ILE A C 1
ATOM 614 O O . ILE A 1 78 ? -2.063 3.756 7.996 1.00 81.69 78 ILE A O 1
ATOM 618 N N . LYS A 1 79 ? -3.051 1.868 8.700 1.00 78.50 79 LYS A N 1
ATOM 619 C CA . LYS A 1 79 ? -2.408 1.011 7.693 1.00 78.50 79 LYS A CA 1
ATOM 620 C C . LYS A 1 79 ? -2.802 1.430 6.267 1.00 78.50 79 LYS A C 1
ATOM 622 O O . LYS A 1 79 ? -1.930 1.515 5.404 1.00 78.50 79 LYS A O 1
ATOM 627 N N . VAL A 1 80 ? -4.080 1.755 6.031 1.00 82.12 80 VAL A N 1
ATOM 628 C CA . VAL A 1 80 ? -4.546 2.276 4.729 1.00 82.12 80 VAL A CA 1
ATOM 629 C C . VAL A 1 80 ? -3.943 3.652 4.426 1.00 82.12 80 VAL A C 1
ATOM 631 O O . VAL A 1 80 ? -3.482 3.873 3.308 1.00 82.12 80 VAL A O 1
ATOM 634 N N . LEU A 1 81 ? -3.880 4.551 5.416 1.00 82.38 81 LEU A N 1
ATOM 635 C CA . LEU A 1 81 ? -3.283 5.883 5.262 1.00 82.38 81 LEU A CA 1
ATOM 636 C C . LEU A 1 81 ? -1.807 5.798 4.853 1.00 82.38 81 LEU A C 1
ATOM 638 O O . LEU A 1 81 ? -1.397 6.455 3.900 1.00 82.38 81 LEU A O 1
ATOM 642 N N . VAL A 1 82 ? -1.017 4.970 5.540 1.00 85.06 82 VAL A N 1
ATOM 643 C CA . VAL A 1 82 ? 0.418 4.814 5.256 1.00 85.06 82 VAL A CA 1
ATOM 644 C C . VAL A 1 82 ? 0.644 4.234 3.862 1.00 85.06 82 VAL A C 1
ATOM 646 O O . VAL A 1 82 ? 1.484 4.744 3.125 1.00 85.06 82 VAL A O 1
ATOM 649 N N . LEU A 1 83 ? -0.129 3.219 3.461 1.00 80.56 83 LEU A N 1
ATOM 650 C CA . LEU A 1 83 ? -0.042 2.673 2.104 1.00 80.56 83 LEU A CA 1
ATOM 651 C C . LEU A 1 83 ? -0.411 3.720 1.045 1.00 80.56 83 LEU A C 1
ATOM 653 O O . LEU A 1 83 ? 0.274 3.817 0.031 1.00 80.56 83 LEU A O 1
ATOM 657 N N . GLY A 1 84 ? -1.426 4.548 1.304 1.00 79.56 84 GLY A N 1
ATOM 658 C CA . GLY A 1 84 ? -1.788 5.665 0.431 1.00 79.56 84 GLY A CA 1
ATOM 659 C C . GLY A 1 84 ? -0.676 6.709 0.295 1.00 79.56 84 GLY A C 1
ATOM 660 O O . GLY A 1 84 ? -0.387 7.147 -0.814 1.00 79.56 84 GLY A O 1
ATOM 661 N N . VAL A 1 85 ? -0.006 7.068 1.394 1.00 82.31 85 VAL A N 1
ATOM 662 C CA . VAL A 1 85 ? 1.114 8.028 1.385 1.00 82.31 85 VAL A CA 1
ATOM 663 C C . VAL A 1 85 ? 2.324 7.476 0.627 1.00 82.31 85 VAL A C 1
ATOM 665 O O . VAL A 1 85 ? 2.906 8.194 -0.181 1.00 82.31 85 VAL A O 1
ATOM 668 N N . ILE A 1 86 ? 2.688 6.207 0.838 1.00 82.62 86 ILE A N 1
ATOM 669 C CA . ILE A 1 86 ? 3.821 5.573 0.138 1.00 82.62 86 ILE A CA 1
ATOM 670 C C . ILE A 1 86 ? 3.574 5.543 -1.373 1.00 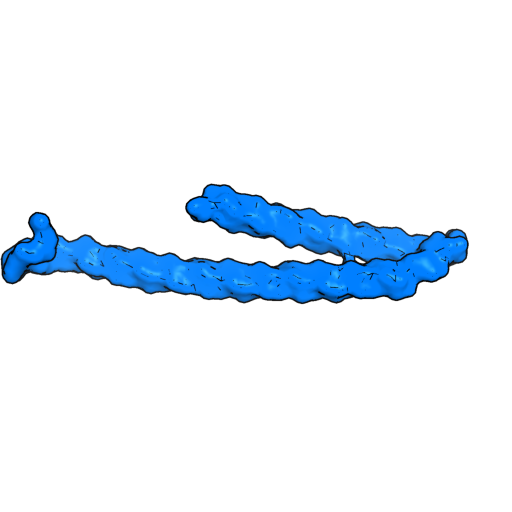82.62 86 ILE A C 1
ATOM 672 O O . ILE A 1 86 ? 4.467 5.873 -2.150 1.00 82.62 86 ILE A O 1
ATOM 676 N N . ILE A 1 87 ? 2.357 5.185 -1.787 1.00 79.50 87 ILE A N 1
ATOM 677 C CA . ILE A 1 87 ? 1.983 5.158 -3.204 1.00 79.50 87 ILE A CA 1
ATOM 678 C C . ILE A 1 87 ? 1.923 6.585 -3.775 1.00 79.50 87 ILE A C 1
ATOM 680 O O . ILE A 1 87 ? 2.368 6.803 -4.896 1.00 79.50 87 ILE A O 1
ATOM 684 N N . GLY A 1 88 ? 1.427 7.559 -3.005 1.00 75.69 88 GLY A N 1
ATOM 685 C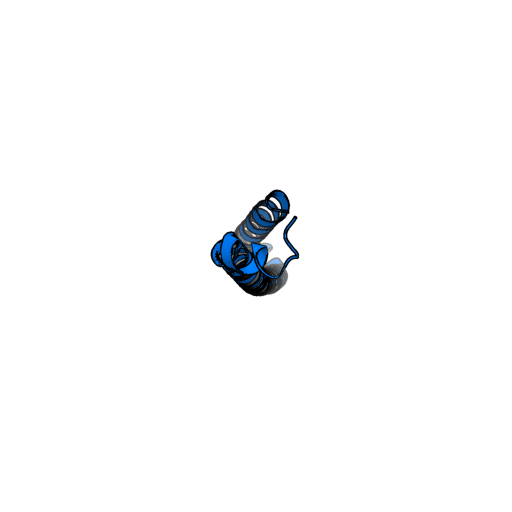 CA . GLY A 1 88 ? 1.291 8.953 -3.438 1.00 75.69 88 GLY A CA 1
ATOM 686 C C . GLY A 1 88 ? 2.611 9.716 -3.587 1.00 75.69 88 GLY A C 1
ATOM 687 O O . GLY A 1 88 ? 2.702 10.574 -4.451 1.00 75.69 88 GLY A O 1
ATOM 688 N N . ILE A 1 89 ? 3.635 9.408 -2.782 1.00 79.00 89 ILE A N 1
ATOM 689 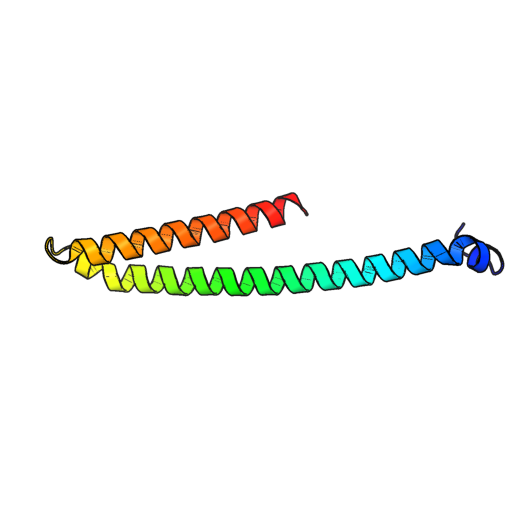C CA . ILE A 1 89 ? 4.972 10.025 -2.904 1.00 79.00 89 ILE A CA 1
ATOM 690 C C . ILE A 1 89 ? 5.764 9.427 -4.081 1.00 79.00 89 ILE A C 1
ATOM 692 O O . ILE A 1 89 ? 6.663 10.073 -4.612 1.00 79.00 89 ILE A O 1
ATOM 696 N N . GLY A 1 90 ? 5.456 8.189 -4.476 1.00 63.94 90 GLY A N 1
ATOM 697 C CA . GLY A 1 90 ? 6.131 7.495 -5.575 1.00 63.94 90 GLY A CA 1
ATOM 698 C C . GLY A 1 90 ? 5.604 7.816 -6.982 1.00 63.94 90 GLY A C 1
ATOM 699 O O . GLY A 1 90 ? 6.158 7.279 -7.941 1.00 63.94 90 GLY A O 1
ATOM 700 N N . SER A 1 91 ? 4.552 8.636 -7.104 1.00 56.78 91 SER A N 1
ATOM 701 C CA . SER A 1 91 ? 3.951 9.106 -8.367 1.00 56.78 91 SER A CA 1
ATOM 702 C C . SER A 1 91 ? 4.340 10.546 -8.673 1.00 56.78 91 SER A C 1
ATOM 704 O O . SER A 1 91 ? 4.270 10.877 -9.878 1.00 56.78 91 SER A O 1
#

pLDDT: mean 75.07, std 10.64, range [49.31, 91.62]